Protein AF-A0A6B8QUM3-F1 (afdb_monomer)

Secondary structure (DSSP, 8-state):
--------HHHHHHHHHHHHS-TTTTT--GGGSTTTT-PPPGGGGHHHHHHHHHHHHHHHHHHHHHHHH--

Foldseek 3Di:
DDPPPPDDPVRVVVVVVPVVADPCNVVDDVCPDPVVVDDDDCPVVVVVVVVVVVVVVVVVVVVVVVVVVVD

Mean predicted aligned error: 13.8 Å

Structure (mmCIF, N/CA/C/O backbone):
data_AF-A0A6B8QUM3-F1
#
_entry.id   AF-A0A6B8QUM3-F1
#
loop_
_atom_site.group_PDB
_atom_site.id
_atom_site.type_symbol
_atom_site.label_atom_id
_atom_site.label_alt_id
_atom_site.label_comp_id
_atom_site.label_asym_id
_atom_site.label_entity_id
_atom_site.label_seq_id
_atom_site.pdbx_PDB_ins_code
_atom_site.Cartn_x
_atom_site.Cartn_y
_atom_site.Cartn_z
_atom_site.occupancy
_atom_site.B_iso_or_equiv
_atom_site.auth_seq_id
_atom_site.auth_comp_id
_atom_site.auth_asym_id
_atom_site.auth_atom_id
_atom_site.pdbx_PDB_model_num
ATOM 1 N N . MET A 1 1 ? -11.416 -16.744 55.221 1.00 45.06 1 MET A N 1
ATOM 2 C CA . MET A 1 1 ? -12.085 -15.982 54.151 1.00 45.06 1 MET A CA 1
ATOM 3 C C . MET A 1 1 ? -12.742 -17.023 53.262 1.00 45.06 1 MET A C 1
ATOM 5 O O . MET A 1 1 ? -12.039 -17.700 52.527 1.00 45.06 1 MET A O 1
ATOM 9 N N . ASP A 1 2 ? -14.034 -17.274 53.474 1.00 48.59 2 ASP A N 1
ATOM 10 C CA . ASP A 1 2 ? -14.804 -18.296 52.754 1.00 48.59 2 ASP A CA 1
ATOM 11 C C . ASP A 1 2 ? -15.186 -17.769 51.369 1.00 48.59 2 ASP A C 1
ATOM 13 O O . ASP A 1 2 ? -16.048 -16.907 51.246 1.00 48.59 2 ASP A O 1
ATOM 17 N N . THR A 1 3 ? -14.543 -18.269 50.315 1.00 62.09 3 THR A N 1
ATOM 18 C CA . THR A 1 3 ? -14.789 -17.862 48.917 1.00 62.09 3 THR A CA 1
ATOM 19 C C . THR A 1 3 ? -15.892 -18.677 48.235 1.00 62.09 3 THR A C 1
ATO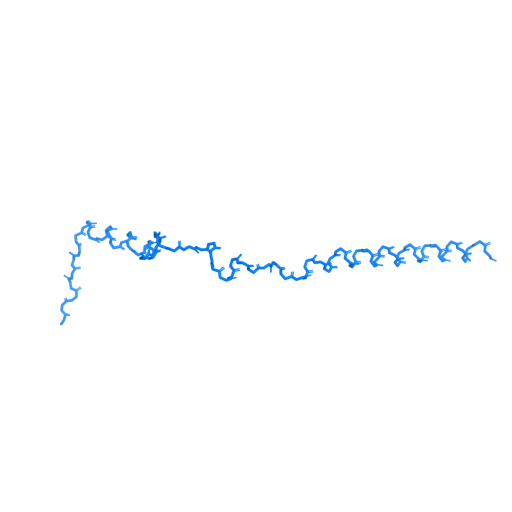M 21 O O . THR A 1 3 ? -15.903 -18.826 47.015 1.00 62.09 3 THR A O 1
ATOM 24 N N . ARG A 1 4 ? -16.846 -19.223 48.996 1.00 58.94 4 ARG A N 1
ATOM 25 C CA . ARG A 1 4 ? -17.999 -19.952 48.440 1.00 58.94 4 ARG A CA 1
ATOM 26 C C . ARG A 1 4 ? -19.194 -19.020 48.234 1.00 58.94 4 ARG A C 1
ATOM 28 O O . ARG A 1 4 ? -20.288 -19.302 48.713 1.00 58.94 4 ARG A O 1
ATOM 35 N N . GLU A 1 5 ? -18.996 -17.929 47.501 1.00 57.62 5 GLU A N 1
ATOM 36 C CA . GLU A 1 5 ? -20.114 -17.181 46.920 1.00 57.62 5 GLU A CA 1
ATOM 37 C C . GLU A 1 5 ? -20.610 -17.946 45.690 1.00 57.62 5 GLU A C 1
ATOM 39 O O . GLU A 1 5 ? -20.191 -17.712 44.558 1.00 57.62 5 GLU A O 1
ATOM 44 N N . SER A 1 6 ? -21.470 -18.938 45.930 1.00 55.66 6 SER A N 1
ATOM 45 C CA . SER A 1 6 ? -22.247 -19.597 44.882 1.00 55.66 6 SER A CA 1
ATOM 46 C C . SER A 1 6 ? -23.256 -18.587 44.338 1.00 55.66 6 SER A C 1
ATOM 48 O O . SER A 1 6 ? -24.403 -18.562 44.782 1.00 55.66 6 SER A O 1
ATOM 50 N N . LYS A 1 7 ? -22.805 -17.728 43.418 1.00 60.94 7 LYS A N 1
ATOM 51 C CA . LYS A 1 7 ? -23.663 -16.807 42.670 1.00 60.94 7 LYS A CA 1
ATOM 52 C C . LYS A 1 7 ? -24.812 -17.589 42.043 1.00 60.94 7 LYS A C 1
ATOM 54 O O . LYS A 1 7 ? -24.620 -18.678 41.500 1.00 60.94 7 LYS A O 1
ATOM 59 N N . THR A 1 8 ? -26.015 -17.052 42.169 1.00 73.81 8 THR A N 1
ATOM 60 C CA . THR A 1 8 ? -27.200 -17.608 41.506 1.00 73.81 8 THR A CA 1
ATOM 61 C C . THR A 1 8 ? -26.997 -17.603 39.979 1.00 73.81 8 THR A C 1
ATOM 63 O O . THR A 1 8 ? -26.232 -16.776 39.474 1.00 73.81 8 THR A O 1
ATOM 66 N N . PRO A 1 9 ? -27.642 -18.496 39.204 1.00 74.00 9 PRO A N 1
ATOM 67 C CA . PRO A 1 9 ? -27.500 -18.536 37.740 1.00 74.00 9 PRO A CA 1
ATOM 68 C C . PRO A 1 9 ? -27.751 -17.180 37.058 1.00 74.00 9 PRO A C 1
ATOM 70 O O . PRO A 1 9 ? -27.218 -16.890 35.986 1.00 74.00 9 PRO A O 1
ATOM 73 N N . GLU A 1 10 ? -28.578 -16.338 37.670 1.00 73.44 10 GLU A N 1
ATOM 74 C CA . GLU A 1 10 ? -28.883 -14.973 37.254 1.00 73.44 10 GLU A CA 1
ATOM 75 C C . GLU A 1 10 ? -27.711 -14.006 37.490 1.00 73.44 10 GLU A C 1
ATOM 77 O O . GLU A 1 10 ? -27.402 -13.191 36.619 1.00 73.44 10 GLU A O 1
ATOM 82 N N . GLU A 1 11 ? -27.022 -14.115 38.627 1.00 74.12 11 GLU A N 1
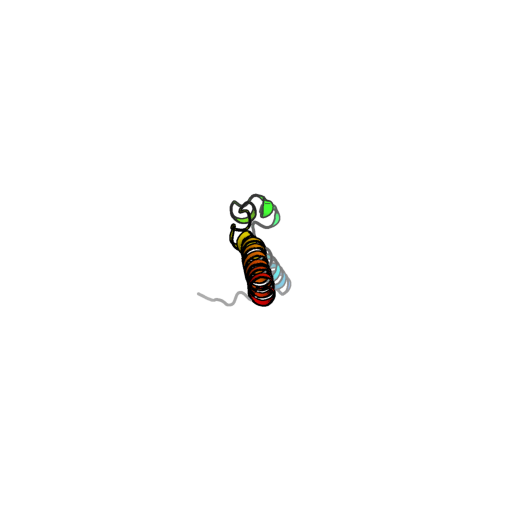ATOM 83 C CA . GLU A 1 11 ? -25.822 -13.327 38.938 1.00 74.12 11 GLU A CA 1
ATOM 84 C C . GLU A 1 11 ? -24.627 -13.731 38.075 1.00 74.12 11 GLU A C 1
ATOM 86 O O . GLU A 1 11 ? -23.845 -12.871 37.672 1.00 74.12 11 GLU A O 1
ATOM 91 N N . GLU A 1 12 ? -24.493 -15.018 37.747 1.00 76.25 12 GLU A N 1
ATOM 92 C CA . GLU A 1 12 ? -23.465 -15.500 36.820 1.00 76.25 12 GLU A CA 1
ATOM 93 C C . GLU A 1 12 ? -23.695 -14.936 35.410 1.00 76.25 12 GLU A C 1
ATOM 95 O O . GLU A 1 12 ? -22.768 -14.428 34.778 1.00 76.25 12 GLU A O 1
ATOM 100 N N . LYS A 1 13 ? -24.951 -14.914 34.943 1.00 78.38 13 LYS A N 1
ATOM 101 C CA . LYS A 1 13 ? -25.317 -14.275 33.668 1.00 78.38 13 LYS A CA 1
ATOM 102 C C . LYS A 1 13 ? -24.999 -12.784 33.658 1.00 78.38 13 LYS A C 1
ATOM 104 O O . LYS A 1 13 ? -24.424 -12.306 32.684 1.00 78.38 13 LYS A O 1
ATOM 109 N N . GLN A 1 14 ? -25.353 -12.057 34.717 1.00 77.19 14 GLN A N 1
ATOM 110 C CA . GLN A 1 14 ? -25.046 -10.628 34.822 1.00 77.19 14 GLN A CA 1
ATOM 111 C C . GLN A 1 14 ? -23.540 -10.369 34.868 1.00 77.19 14 GLN A C 1
ATOM 113 O O . GLN A 1 14 ? -23.060 -9.448 34.214 1.00 77.19 14 GLN A O 1
ATOM 118 N N . HIS A 1 15 ? -22.776 -11.215 35.560 1.00 77.44 15 HIS A N 1
ATOM 119 C CA . HIS A 1 15 ? -21.319 -11.125 35.572 1.00 77.44 15 HIS A CA 1
ATOM 120 C C . HIS A 1 15 ? -20.736 -11.291 34.167 1.00 77.44 15 HIS A C 1
ATOM 122 O O . HIS A 1 15 ? -19.942 -10.467 33.733 1.00 77.44 15 HIS A O 1
ATOM 128 N N . ILE A 1 16 ? -21.194 -12.300 33.420 1.00 79.06 16 ILE A N 1
ATOM 129 C CA . ILE A 1 16 ? -20.749 -12.540 32.041 1.00 79.06 16 ILE A CA 1
ATOM 130 C C . ILE A 1 16 ? -21.092 -11.355 31.127 1.00 79.06 16 ILE A C 1
ATOM 132 O O . ILE A 1 16 ? -20.317 -11.022 30.232 1.00 79.06 16 ILE A O 1
ATOM 136 N N . ILE A 1 17 ? -22.256 -10.729 31.310 1.00 79.56 17 ILE A N 1
ATOM 137 C CA . ILE A 1 17 ? -22.673 -9.568 30.512 1.00 79.56 17 ILE A CA 1
ATOM 138 C C . ILE A 1 17 ? -21.797 -8.353 30.837 1.00 79.56 17 ILE A C 1
ATOM 140 O O . ILE A 1 17 ? -21.250 -7.747 29.915 1.00 79.56 17 ILE A O 1
ATOM 144 N N . ASN A 1 18 ? -21.607 -8.054 32.123 1.00 76.62 18 ASN A N 1
ATOM 145 C CA . ASN A 1 18 ? -20.779 -6.941 32.595 1.00 76.62 18 ASN A CA 1
ATOM 146 C C . ASN A 1 18 ? -19.291 -7.121 32.255 1.00 76.62 18 ASN A C 1
ATOM 148 O O . ASN A 1 18 ? -18.564 -6.149 32.116 1.00 76.62 18 ASN A O 1
ATOM 152 N N . GLU A 1 19 ? -18.825 -8.359 32.096 1.00 78.50 19 GLU A N 1
ATOM 153 C CA . GLU A 1 19 ? -17.444 -8.660 31.711 1.00 78.50 19 GLU A CA 1
ATOM 154 C C . GLU A 1 19 ? -17.229 -8.565 30.189 1.00 78.50 19 GLU A C 1
ATOM 156 O O . GLU A 1 19 ? -16.135 -8.245 29.722 1.00 78.50 19 GLU A O 1
ATOM 161 N N . ARG A 1 20 ? -18.278 -8.80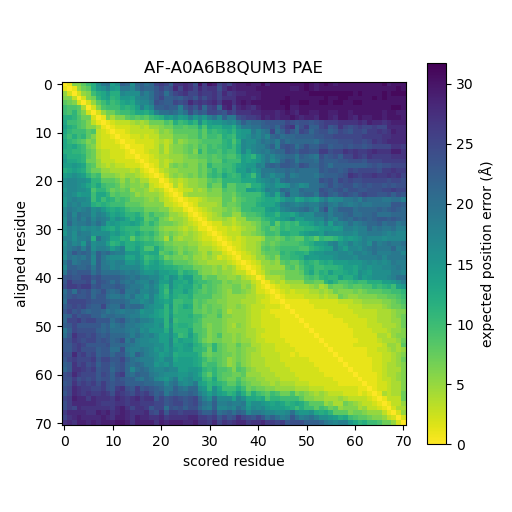6 29.387 1.00 79.56 20 ARG A N 1
ATOM 162 C CA . ARG A 1 20 ? -18.230 -8.660 27.920 1.00 79.56 20 ARG A CA 1
ATOM 163 C C . ARG A 1 20 ? -18.377 -7.220 27.454 1.00 79.56 20 ARG A C 1
ATOM 165 O O . ARG A 1 20 ? -17.821 -6.869 26.413 1.00 79.56 20 ARG A O 1
ATOM 172 N N . ILE A 1 21 ? -19.180 -6.430 28.158 1.00 80.56 21 ILE A N 1
ATOM 173 C CA . ILE A 1 21 ? -19.461 -5.042 27.806 1.00 80.56 21 ILE A CA 1
ATOM 174 C C . ILE A 1 21 ? -18.606 -4.165 28.717 1.00 80.56 21 ILE A C 1
ATOM 176 O O . ILE A 1 21 ? -18.825 -4.175 29.923 1.00 80.56 21 ILE A O 1
ATOM 180 N N . PRO A 1 22 ? -17.642 -3.404 28.171 1.00 79.25 22 PRO A N 1
ATOM 181 C CA . PRO A 1 22 ? -16.896 -2.443 28.968 1.00 79.25 22 PRO A CA 1
ATOM 182 C C . PRO A 1 22 ? -17.857 -1.488 29.680 1.00 79.25 22 PRO A C 1
ATOM 184 O O . PRO A 1 22 ? -18.820 -1.033 29.064 1.00 79.25 22 PRO A O 1
ATOM 187 N N . GLU A 1 23 ? -17.558 -1.125 30.926 1.00 78.06 23 GLU A N 1
ATOM 188 C CA . GLU A 1 23 ? -18.358 -0.161 31.705 1.00 78.06 23 GLU A CA 1
ATOM 189 C C . GLU A 1 23 ? -18.614 1.142 30.923 1.00 78.06 23 GLU A C 1
ATOM 191 O O . GLU A 1 23 ? -19.688 1.738 30.986 1.00 78.06 23 GLU A O 1
ATOM 196 N N . ASP A 1 24 ? -17.646 1.528 30.091 1.00 78.25 24 ASP A N 1
ATOM 197 C CA . ASP A 1 24 ? -17.672 2.761 29.315 1.00 78.25 24 ASP A CA 1
ATOM 198 C C . ASP A 1 24 ? -18.331 2.610 27.933 1.00 78.25 24 ASP A C 1
ATOM 200 O O . ASP A 1 24 ? -18.264 3.544 27.136 1.00 78.25 24 ASP A O 1
ATOM 204 N N . TYR A 1 25 ? -18.936 1.466 27.593 1.00 78.81 25 TYR A N 1
ATOM 205 C CA . TYR A 1 25 ? -19.426 1.171 26.235 1.00 78.81 25 TYR A CA 1
ATOM 206 C C . TYR A 1 25 ? -20.371 2.250 25.674 1.00 78.81 25 TYR A C 1
ATOM 208 O O . TYR A 1 25 ? -20.170 2.712 24.552 1.00 78.81 25 TYR A O 1
ATOM 216 N N . GLU A 1 26 ? -21.337 2.716 26.474 1.00 80.31 26 GLU A N 1
ATOM 217 C CA . GLU A 1 26 ? -22.325 3.739 26.079 1.00 80.31 26 GLU A CA 1
ATOM 218 C C . GLU A 1 26 ? -21.728 5.155 25.963 1.00 80.31 26 GLU A C 1
ATOM 220 O O . GLU A 1 26 ? -22.227 6.002 25.220 1.00 80.31 26 GLU A O 1
ATOM 225 N N . THR A 1 27 ? -20.646 5.435 26.697 1.00 80.50 27 THR A N 1
ATOM 226 C CA . THR A 1 27 ? -20.010 6.768 26.739 1.00 80.50 27 THR A CA 1
ATOM 227 C C . THR A 1 27 ? -18.798 6.859 25.815 1.00 80.50 27 THR A C 1
ATOM 229 O O . THR A 1 27 ? -18.398 7.953 25.398 1.00 80.50 27 THR A O 1
ATOM 232 N N . SER A 1 28 ? -18.205 5.718 25.471 1.00 76.81 28 SER A N 1
ATOM 233 C CA . SER A 1 28 ? -17.029 5.641 24.627 1.00 76.81 28 SER A CA 1
ATOM 234 C C . SER A 1 28 ? -17.349 6.216 23.255 1.00 76.81 28 SER A C 1
ATOM 236 O O . SER A 1 28 ? -18.322 5.861 22.591 1.00 76.81 28 SER A O 1
ATOM 238 N N . LYS A 1 29 ? -16.487 7.123 22.793 1.00 81.12 29 LYS A N 1
ATOM 239 C CA . LYS A 1 29 ? -16.553 7.698 21.447 1.00 81.12 29 LYS A CA 1
ATOM 240 C C . LYS A 1 29 ? -15.306 7.274 20.673 1.00 81.12 29 LYS A C 1
ATOM 242 O O . LYS A 1 29 ? -14.412 8.104 20.493 1.00 81.12 29 LYS A O 1
ATOM 247 N N . PRO A 1 30 ? -15.224 6.015 20.188 1.00 78.81 30 PRO A N 1
ATOM 248 C CA . PRO A 1 30 ? -14.037 5.501 19.499 1.00 78.81 30 PRO A CA 1
ATOM 249 C C . PRO A 1 30 ? -13.596 6.384 18.327 1.00 78.81 30 PRO A C 1
ATOM 251 O O . PRO A 1 30 ? -12.414 6.630 18.126 1.00 78.81 30 PRO A O 1
ATOM 254 N N . HIS A 1 31 ? -14.560 6.953 17.600 1.00 79.56 31 HIS A N 1
ATOM 255 C CA . HIS A 1 31 ? -14.322 7.853 16.471 1.00 79.56 31 HIS A CA 1
ATOM 256 C C . HIS A 1 31 ? -13.657 9.193 16.850 1.00 79.56 31 HIS A C 1
ATOM 258 O O . HIS A 1 31 ? -13.097 9.865 15.984 1.00 79.56 31 HIS A O 1
ATOM 264 N N . LEU A 1 32 ? -13.720 9.613 18.119 1.00 83.94 32 LEU A N 1
ATOM 265 C CA . LEU A 1 32 ? -13.077 10.843 18.594 1.00 83.94 32 LEU A CA 1
ATOM 266 C C . LEU A 1 32 ? -11.647 10.623 19.087 1.00 83.94 32 LEU A C 1
ATOM 268 O O . LEU A 1 32 ? -10.950 11.619 19.319 1.00 83.94 32 LEU A O 1
ATOM 272 N N . GLN A 1 33 ? -11.214 9.366 19.218 1.00 85.12 33 GLN A N 1
ATOM 273 C CA . GLN A 1 33 ? -9.884 9.027 19.704 1.00 85.12 33 GLN A CA 1
ATOM 274 C C . GLN A 1 33 ? -8.795 9.596 18.774 1.00 85.12 33 GLN A C 1
ATOM 276 O O . GLN A 1 33 ? -8.965 9.605 17.548 1.00 85.12 33 GLN A O 1
ATOM 281 N N . PRO A 1 34 ? -7.672 10.092 19.324 1.00 83.31 34 PRO A N 1
ATOM 282 C CA . PRO A 1 34 ? -6.546 10.590 18.532 1.00 83.31 34 PRO A CA 1
ATOM 283 C C . PRO A 1 34 ? -6.042 9.581 17.491 1.00 83.31 34 PRO A C 1
ATOM 285 O O . PRO A 1 34 ? -5.708 9.957 16.365 1.00 83.31 34 PRO A O 1
ATOM 288 N N . GLU A 1 35 ? -6.041 8.298 17.842 1.00 80.94 35 GLU A N 1
ATOM 289 C CA . GLU A 1 35 ? -5.610 7.179 17.007 1.00 80.94 35 GLU A CA 1
ATOM 290 C C . GLU A 1 35 ? -6.532 6.988 15.799 1.00 80.94 35 GLU A C 1
ATOM 292 O O . GLU A 1 35 ? -6.047 6.786 14.688 1.00 80.94 35 GLU A O 1
ATOM 297 N N . ALA A 1 36 ? -7.848 7.141 15.982 1.00 81.69 36 ALA A N 1
ATOM 298 C CA . ALA A 1 36 ? -8.833 7.070 14.901 1.00 81.69 36 ALA A CA 1
ATOM 299 C C . ALA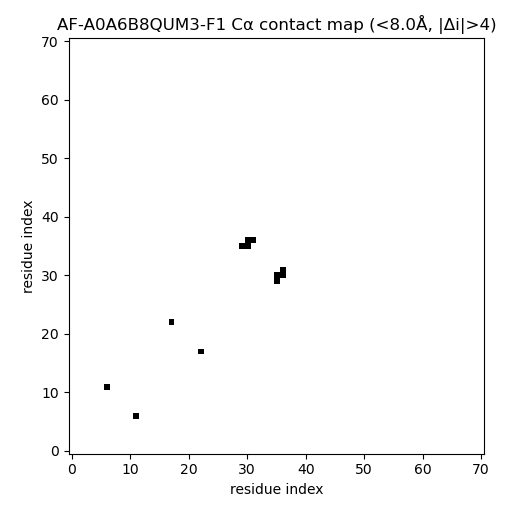 A 1 36 ? -8.711 8.247 13.915 1.00 81.69 36 ALA A C 1
ATOM 301 O O . ALA A 1 36 ? -9.046 8.124 12.737 1.00 81.69 36 ALA A O 1
ATOM 302 N N . LYS A 1 37 ? -8.191 9.392 14.377 1.00 79.94 37 LYS A N 1
ATOM 303 C CA . LYS A 1 37 ? -7.914 10.575 13.541 1.00 79.94 37 LYS A CA 1
ATOM 304 C C . LYS A 1 37 ? -6.577 10.486 12.806 1.00 79.94 37 LYS A C 1
ATOM 306 O O . LYS A 1 37 ? -6.291 11.331 11.949 1.00 79.94 37 LYS A O 1
ATOM 311 N N . LYS A 1 38 ? -5.736 9.499 13.128 1.00 82.81 38 LYS A N 1
ATOM 312 C CA . LYS A 1 38 ? -4.425 9.341 12.504 1.00 82.81 38 LYS A CA 1
ATOM 313 C C . LYS A 1 38 ? -4.614 8.937 11.046 1.00 82.81 38 LYS A C 1
ATOM 315 O O . LYS A 1 38 ? -5.093 7.852 10.731 1.00 82.81 38 LYS A O 1
ATOM 320 N N . ARG A 1 39 ? -4.208 9.819 10.132 1.00 78.94 39 ARG A N 1
ATOM 321 C CA . ARG A 1 39 ? -4.176 9.484 8.706 1.00 78.94 39 ARG A CA 1
ATOM 322 C C . ARG A 1 39 ? -3.213 8.313 8.483 1.00 78.94 39 ARG A C 1
ATOM 324 O O . ARG A 1 39 ? -2.169 8.271 9.143 1.00 78.94 39 ARG A O 1
ATOM 331 N N . PRO A 1 40 ? -3.513 7.401 7.540 1.00 78.69 40 PRO A N 1
ATOM 332 C CA . PRO A 1 40 ? -2.557 6.376 7.150 1.00 78.69 40 PRO A CA 1
ATOM 333 C C . PRO A 1 40 ? -1.227 7.049 6.784 1.00 78.69 40 PRO A C 1
ATOM 335 O O . PRO A 1 40 ? -1.203 8.080 6.102 1.00 78.69 40 PRO A O 1
ATOM 338 N N . GLY A 1 41 ? -0.124 6.510 7.307 1.00 81.06 41 GLY A N 1
ATOM 339 C CA . GLY A 1 41 ? 1.215 7.056 7.079 1.00 81.06 41 GLY A CA 1
ATOM 340 C C . GLY A 1 41 ? 1.578 7.038 5.593 1.00 81.06 41 GLY A C 1
ATOM 341 O O . GLY A 1 41 ? 1.062 6.224 4.839 1.00 81.06 41 GLY A O 1
ATOM 342 N N . GLY A 1 42 ? 2.478 7.918 5.151 1.00 83.81 42 GLY A N 1
ATOM 343 C CA . GLY A 1 42 ? 2.764 8.149 3.726 1.00 83.81 42 GLY A CA 1
ATOM 344 C C . GLY A 1 42 ? 3.361 6.976 2.932 1.00 83.81 42 GLY A C 1
ATOM 345 O O . GLY A 1 42 ? 3.586 7.131 1.737 1.00 83.81 42 GLY A O 1
ATOM 346 N N . LEU A 1 43 ? 3.599 5.814 3.547 1.00 87.06 43 LEU A N 1
ATOM 347 C CA . LEU A 1 43 ? 4.249 4.665 2.911 1.00 87.06 43 LEU A CA 1
ATOM 348 C C . LEU A 1 43 ? 3.464 4.126 1.701 1.00 87.06 43 LEU A C 1
ATOM 350 O O . LEU A 1 43 ? 4.070 3.770 0.695 1.00 87.06 43 LEU A O 1
ATOM 354 N N . TYR A 1 44 ? 2.125 4.155 1.736 1.00 86.44 44 TYR A N 1
ATOM 355 C CA . TYR A 1 44 ? 1.293 3.742 0.592 1.00 86.44 44 TYR A CA 1
ATOM 356 C C . TYR A 1 44 ? 1.500 4.623 -0.650 1.00 86.44 44 TYR A C 1
ATOM 358 O O . TYR A 1 44 ? 1.215 4.190 -1.763 1.00 86.44 44 TYR A O 1
ATOM 366 N N . LYS A 1 45 ? 2.020 5.849 -0.4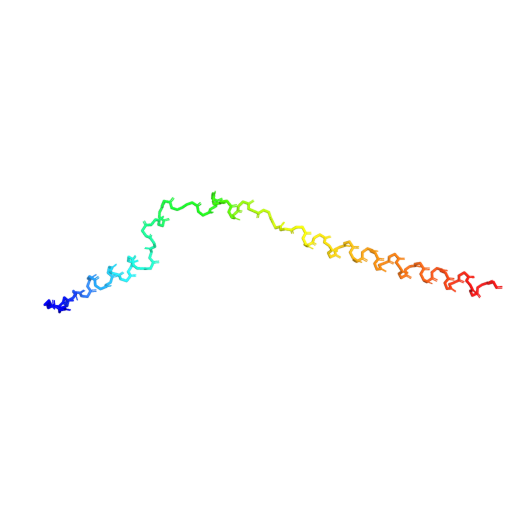82 1.00 88.62 45 LYS A N 1
ATOM 367 C CA . LYS A 1 45 ? 2.342 6.748 -1.599 1.00 88.62 45 LYS A CA 1
ATOM 368 C C . LYS A 1 45 ? 3.637 6.363 -2.310 1.00 88.62 45 LYS A C 1
ATOM 370 O O . LYS A 1 45 ? 3.848 6.816 -3.428 1.00 88.62 45 LYS A O 1
ATOM 375 N N . LEU A 1 46 ? 4.492 5.535 -1.705 1.00 93.06 46 LEU A N 1
ATOM 376 C CA . LEU A 1 46 ? 5.740 5.100 -2.338 1.00 93.06 46 LEU A CA 1
ATOM 377 C C . LEU A 1 46 ? 5.494 4.107 -3.470 1.00 93.06 46 LEU A C 1
ATOM 379 O O . LEU A 1 46 ? 6.174 4.185 -4.486 1.00 93.06 46 LEU A O 1
ATOM 383 N N . LEU A 1 47 ? 4.507 3.218 -3.328 1.00 93.69 47 LEU A N 1
ATOM 384 C CA . LEU A 1 47 ? 4.186 2.215 -4.345 1.00 93.69 47 LEU A CA 1
ATOM 385 C C . LEU A 1 47 ? 3.966 2.837 -5.743 1.00 93.69 47 LEU A C 1
ATOM 387 O O . LEU A 1 47 ? 4.681 2.447 -6.666 1.00 93.69 47 LEU A O 1
ATOM 391 N N . PRO A 1 48 ? 3.069 3.828 -5.937 1.00 95.94 48 PRO A N 1
ATOM 392 C CA . PRO A 1 48 ? 2.887 4.440 -7.253 1.00 95.94 48 PRO A CA 1
ATOM 393 C C . PRO A 1 48 ? 4.134 5.189 -7.743 1.00 95.94 48 PRO A C 1
ATOM 395 O O . PRO A 1 48 ? 4.421 5.163 -8.936 1.00 95.94 48 PRO A O 1
ATOM 398 N N . ILE A 1 49 ? 4.911 5.811 -6.847 1.00 96.56 49 ILE A N 1
ATOM 399 C CA . ILE A 1 49 ? 6.157 6.505 -7.217 1.00 96.56 49 ILE A CA 1
ATOM 400 C C . ILE A 1 49 ? 7.171 5.508 -7.790 1.00 96.56 49 ILE A C 1
ATOM 402 O O . ILE A 1 49 ? 7.744 5.753 -8.849 1.00 96.56 49 ILE A O 1
ATOM 406 N N . VAL A 1 50 ? 7.358 4.364 -7.128 1.00 97.06 50 VAL A N 1
ATOM 407 C CA . VAL A 1 50 ? 8.269 3.306 -7.587 1.00 97.06 50 VAL A CA 1
ATOM 408 C C . VAL A 1 50 ? 7.830 2.766 -8.947 1.00 97.06 50 VAL A C 1
ATOM 410 O O . VAL A 1 50 ? 8.668 2.615 -9.832 1.00 97.06 50 VAL A O 1
ATOM 413 N N . VAL A 1 51 ? 6.529 2.539 -9.150 1.00 97.88 51 VAL A N 1
ATOM 414 C CA . VAL A 1 51 ? 5.990 2.077 -10.442 1.00 97.88 51 VAL A CA 1
ATOM 415 C C . VAL A 1 51 ? 6.312 3.064 -11.566 1.00 97.88 51 VAL A C 1
ATOM 417 O O . VAL A 1 51 ? 6.757 2.646 -12.634 1.00 97.88 51 VAL A O 1
ATOM 420 N N . ILE A 1 52 ? 6.151 4.368 -11.322 1.00 98.12 52 ILE A N 1
ATOM 421 C CA . ILE A 1 52 ? 6.484 5.407 -12.306 1.00 98.12 52 ILE A CA 1
ATOM 422 C C . ILE A 1 52 ? 7.982 5.385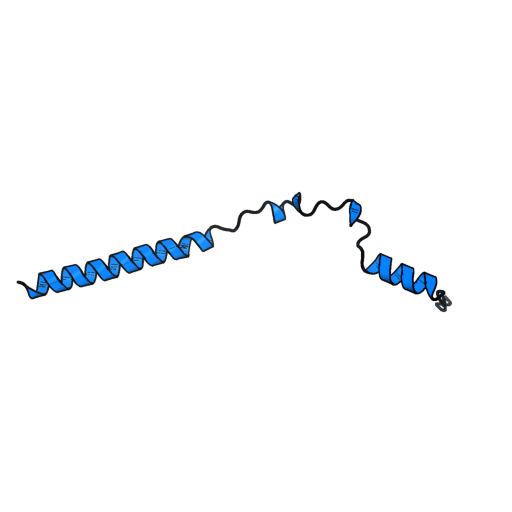 -12.626 1.00 98.12 52 ILE A C 1
ATOM 424 O O . ILE A 1 52 ? 8.353 5.380 -13.798 1.00 98.12 52 ILE A O 1
ATOM 428 N N . ILE A 1 53 ? 8.844 5.329 -11.607 1.00 98.19 53 ILE A N 1
ATOM 429 C CA . ILE A 1 53 ? 10.303 5.305 -11.790 1.00 98.19 53 ILE A CA 1
ATOM 430 C C . ILE A 1 53 ? 10.725 4.089 -12.620 1.00 98.19 53 ILE A C 1
ATOM 432 O O . ILE A 1 53 ? 11.463 4.235 -13.594 1.00 98.19 53 ILE A O 1
ATOM 436 N N . VAL A 1 54 ? 10.224 2.899 -12.281 1.00 98.38 54 VAL A N 1
ATOM 437 C CA . VAL A 1 54 ? 10.515 1.669 -13.031 1.00 98.38 54 VAL A CA 1
ATOM 438 C C . VAL A 1 54 ? 10.030 1.791 -14.476 1.00 98.38 54 VAL A C 1
ATOM 440 O O . VAL A 1 54 ? 10.773 1.452 -15.395 1.00 98.38 54 VAL A O 1
ATOM 443 N N . GLY A 1 55 ? 8.831 2.339 -14.694 1.00 98.12 55 GLY A N 1
ATOM 444 C CA . GLY A 1 55 ? 8.298 2.589 -16.034 1.00 98.12 55 GLY A CA 1
ATOM 445 C C . GLY A 1 55 ? 9.209 3.488 -16.875 1.00 98.12 55 GLY A C 1
ATOM 446 O O . GLY A 1 55 ? 9.533 3.145 -18.011 1.00 98.12 55 GLY A O 1
ATOM 447 N N . VAL A 1 56 ? 9.692 4.597 -16.306 1.00 98.25 56 VAL A N 1
ATOM 448 C CA . VAL A 1 56 ? 10.618 5.520 -16.986 1.00 98.25 56 V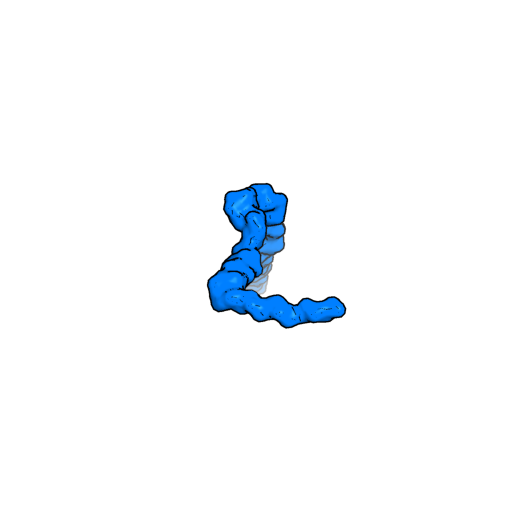AL A CA 1
ATOM 449 C C . VAL A 1 56 ? 11.945 4.842 -17.326 1.00 98.25 56 VAL A C 1
ATOM 451 O O . VAL A 1 56 ? 12.453 5.022 -18.434 1.00 98.25 56 VAL A O 1
ATOM 454 N N . ILE A 1 57 ? 12.498 4.037 -16.415 1.00 97.94 57 ILE A N 1
ATOM 455 C CA . ILE A 1 57 ? 13.752 3.303 -16.647 1.00 97.94 57 ILE A CA 1
ATOM 456 C C . ILE A 1 57 ? 13.594 2.326 -17.815 1.00 97.94 57 ILE A C 1
ATOM 458 O O . ILE A 1 57 ? 14.420 2.325 -18.727 1.00 97.94 57 ILE A O 1
ATOM 462 N N . VAL A 1 58 ? 12.519 1.533 -17.828 1.00 97.50 58 VAL A N 1
ATOM 463 C CA . VAL A 1 58 ? 12.259 0.559 -18.899 1.00 97.50 58 VAL A CA 1
ATOM 464 C C . VAL A 1 58 ? 12.110 1.259 -20.248 1.00 97.50 58 VAL A C 1
ATOM 466 O O . VAL A 1 58 ? 12.759 0.860 -21.214 1.00 97.50 58 VAL A O 1
ATOM 469 N N . VAL A 1 59 ? 11.319 2.336 -20.314 1.00 97.50 59 VAL A N 1
ATOM 470 C CA . VAL A 1 59 ? 11.153 3.126 -21.545 1.00 97.50 59 VAL A CA 1
ATOM 471 C C . VAL A 1 59 ? 12.493 3.690 -22.015 1.00 97.50 59 VAL A C 1
ATOM 473 O O . VAL A 1 59 ? 12.815 3.590 -23.195 1.00 97.50 59 VAL A O 1
ATOM 476 N N . SER A 1 60 ? 13.305 4.220 -21.099 1.00 96.38 60 SER A N 1
ATOM 477 C CA . SER A 1 60 ? 14.616 4.793 -21.426 1.00 96.38 60 SER A CA 1
ATOM 478 C C . SER A 1 60 ? 15.569 3.752 -22.015 1.00 96.38 60 SER A C 1
ATOM 480 O O . SER A 1 60 ? 16.233 4.028 -23.011 1.00 96.38 60 SER A O 1
ATOM 482 N N . ILE A 1 61 ? 15.606 2.542 -21.445 1.00 96.00 61 ILE A N 1
ATOM 483 C CA . ILE A 1 61 ? 16.427 1.431 -21.952 1.00 96.00 61 ILE A CA 1
ATOM 484 C C . ILE A 1 61 ? 15.963 1.009 -23.348 1.00 96.00 61 ILE A C 1
ATOM 486 O O . ILE A 1 61 ? 16.793 0.825 -24.236 1.00 96.00 61 ILE A O 1
ATOM 490 N N . VAL A 1 62 ? 14.650 0.876 -23.560 1.00 94.94 62 VAL A N 1
ATOM 491 C CA . VAL A 1 62 ? 14.091 0.495 -24.866 1.00 94.94 62 VAL A CA 1
ATOM 492 C C . VAL A 1 62 ? 14.421 1.547 -25.922 1.00 94.94 62 VAL A C 1
ATOM 494 O O . VAL A 1 62 ? 14.907 1.197 -26.995 1.00 94.94 62 VAL A O 1
ATOM 497 N N . VAL A 1 63 ? 14.219 2.830 -25.615 1.00 94.44 63 VAL A N 1
ATOM 498 C CA . VAL A 1 63 ? 14.520 3.937 -26.534 1.00 94.44 63 VAL A CA 1
ATOM 499 C C . VAL A 1 63 ? 16.012 3.985 -26.862 1.00 94.44 63 VAL A C 1
ATOM 501 O O . VAL A 1 63 ? 16.370 4.024 -28.038 1.00 94.44 63 VAL A O 1
ATOM 504 N N . LEU A 1 64 ? 16.887 3.907 -25.855 1.00 93.38 64 LEU A N 1
ATOM 505 C CA . LEU A 1 64 ? 18.338 3.899 -26.061 1.00 93.38 64 LEU A CA 1
ATOM 506 C C . LEU A 1 64 ? 18.785 2.689 -26.898 1.00 93.38 64 LEU A C 1
ATOM 508 O O . LEU A 1 64 ? 19.606 2.825 -27.803 1.00 93.38 64 LEU A O 1
ATOM 512 N N . GLY A 1 65 ? 18.216 1.512 -26.632 1.00 87.88 65 GLY A N 1
ATOM 513 C CA . GLY A 1 65 ? 18.494 0.295 -27.390 1.00 87.88 65 GLY A CA 1
ATOM 514 C C . GLY A 1 65 ? 18.044 0.376 -28.850 1.00 87.88 65 GLY A C 1
ATOM 515 O O . GLY A 1 65 ? 18.752 -0.112 -29.726 1.00 87.88 65 GLY A O 1
ATOM 516 N N . ILE A 1 66 ? 16.902 1.013 -29.132 1.00 87.06 66 ILE A N 1
ATOM 517 C CA . ILE A 1 66 ? 16.424 1.246 -30.504 1.00 87.06 66 ILE A CA 1
ATOM 518 C C . ILE A 1 66 ? 17.351 2.220 -31.240 1.00 87.06 66 ILE A C 1
ATOM 520 O O . ILE A 1 66 ? 17.751 1.935 -32.367 1.00 87.06 66 ILE A O 1
ATOM 524 N N . ILE A 1 67 ? 17.729 3.331 -30.600 1.00 79.38 67 ILE A N 1
ATOM 525 C CA . ILE A 1 67 ? 18.618 4.345 -31.189 1.00 79.38 67 ILE A CA 1
ATOM 526 C C . ILE A 1 67 ? 19.978 3.734 -31.549 1.00 79.38 67 ILE A C 1
ATOM 528 O O . ILE A 1 67 ? 20.447 3.900 -32.671 1.00 79.38 67 ILE A O 1
ATOM 532 N N . ASN A 1 68 ? 20.572 2.954 -30.643 1.00 78.88 68 ASN A N 1
ATOM 533 C CA . ASN A 1 68 ? 21.875 2.320 -30.866 1.00 78.88 68 ASN A CA 1
ATOM 534 C C . ASN A 1 68 ? 21.861 1.205 -31.924 1.00 78.88 68 ASN A C 1
ATOM 536 O O . ASN A 1 68 ? 22.924 0.770 -32.350 1.00 78.88 68 ASN A O 1
ATOM 540 N N . ARG A 1 69 ? 20.687 0.698 -32.321 1.00 73.69 69 ARG A N 1
ATOM 541 C CA . ARG A 1 69 ? 20.558 -0.368 -33.328 1.00 73.69 69 ARG A CA 1
ATOM 542 C C . ARG A 1 69 ? 20.349 0.171 -34.746 1.00 73.69 69 ARG A C 1
ATOM 544 O O . ARG A 1 69 ? 20.491 -0.586 -35.700 1.00 73.69 69 ARG A O 1
ATOM 551 N N . GLY A 1 70 ? 19.956 1.440 -34.872 1.00 66.50 70 GLY A N 1
ATOM 552 C CA . GLY A 1 70 ? 19.744 2.122 -36.151 1.00 66.50 70 GLY A CA 1
ATOM 553 C C . GLY A 1 70 ? 20.939 2.948 -36.642 1.00 66.50 70 GLY A C 1
ATOM 554 O O . GLY A 1 70 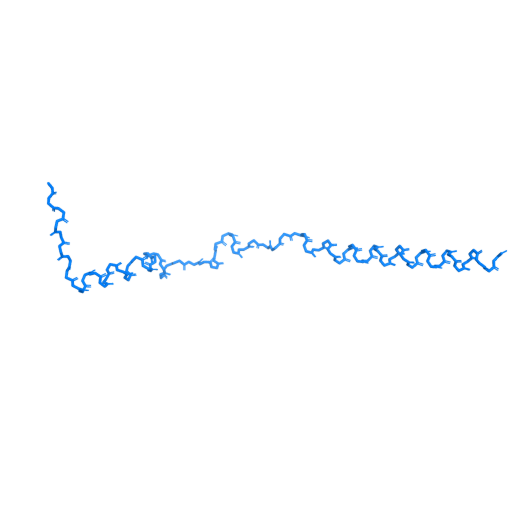? 20.844 3.525 -37.722 1.00 66.50 70 GLY A O 1
ATOM 555 N N . ASN A 1 71 ? 22.021 3.015 -35.861 1.00 54.25 71 ASN A N 1
ATOM 556 C CA . ASN A 1 71 ? 23.263 3.737 -36.152 1.00 54.25 71 ASN A CA 1
ATOM 557 C C . ASN A 1 71 ? 24.423 2.757 -36.362 1.00 54.25 71 ASN A C 1
ATOM 559 O O . ASN A 1 71 ? 25.409 3.168 -37.010 1.00 54.25 71 ASN A O 1
#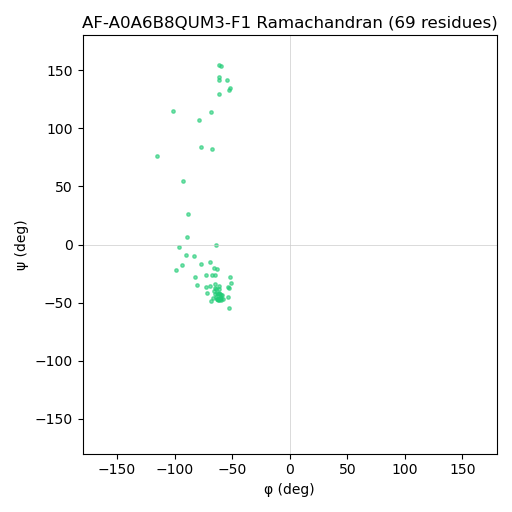

pLDDT: mean 81.44, std 12.43, range [45.06, 98.38]

Sequence (71 aa):
MDTRESKTPEEEKQHIINERIPEDYETSKPHLQPEAKKRPGGLYKLLPIVVIIVGVIVVSIVVLGIINRGN

Solvent-accessible surface area (backbone atoms only — not comparable to full-atom values): 4529 Å² total; per-residue (Å²): 135,86,84,80,77,78,64,51,78,66,53,49,51,50,49,55,50,60,70,71,43,60,93,53,60,91,74,59,57,70,81,74,37,72,73,66,67,53,70,84,68,74,67,76,61,48,58,64,53,52,52,52,53,53,51,51,51,53,51,50,52,52,52,54,54,52,57,67,70,77,111

Radius of gyration: 31.55 Å; Cα contacts (8 Å, |Δi|>4): 6; chains: 1; bounding box: 52×31×90 Å